Protein AF-A0A949GNX9-F1 (afdb_monomer_lite)

Structure (mmCIF, N/CA/C/O backbone):
data_AF-A0A949GNX9-F1
#
_entry.id   AF-A0A949GNX9-F1
#
loop_
_atom_site.group_PDB
_atom_site.id
_atom_site.type_symbol
_atom_site.label_atom_id
_atom_site.label_alt_id
_atom_site.label_comp_id
_atom_site.label_asym_id
_atom_site.label_entity_id
_atom_site.label_seq_id
_atom_site.pdbx_PDB_ins_code
_atom_site.Cartn_x
_atom_site.Cartn_y
_atom_site.Cartn_z
_atom_site.occupancy
_atom_site.B_iso_or_equiv
_atom_site.auth_seq_id
_atom_site.auth_comp_id
_atom_site.auth_asym_id
_atom_site.auth_atom_id
_atom_site.pdbx_PDB_model_num
ATOM 1 N N . MET A 1 1 ? -16.493 -4.262 -14.597 1.00 42.28 1 MET A N 1
ATOM 2 C CA . MET A 1 1 ? -15.198 -4.301 -13.885 1.00 42.28 1 MET A CA 1
ATOM 3 C C . MET A 1 1 ? -14.796 -2.856 -13.631 1.00 42.28 1 MET A C 1
ATOM 5 O O . MET A 1 1 ? -14.582 -2.147 -14.598 1.00 42.28 1 MET A O 1
ATOM 9 N N . PHE A 1 2 ? -14.818 -2.391 -12.379 1.00 45.47 2 PHE A N 1
ATOM 10 C CA . PHE A 1 2 ? -14.328 -1.057 -12.002 1.00 45.47 2 PHE A CA 1
ATOM 11 C C . PHE A 1 2 ? -12.847 -1.210 -11.649 1.00 45.47 2 PHE A C 1
ATOM 13 O O . PHE A 1 2 ? -12.489 -1.394 -10.490 1.00 45.47 2 PHE A O 1
ATOM 20 N N . ALA A 1 3 ? -12.009 -1.292 -12.678 1.00 49.38 3 ALA A N 1
ATOM 21 C CA . ALA A 1 3 ? -10.579 -1.108 -12.511 1.00 49.38 3 ALA A CA 1
ATOM 22 C C . ALA A 1 3 ? -10.344 0.392 -12.668 1.00 49.38 3 ALA A C 1
ATOM 24 O O . ALA A 1 3 ? -10.516 0.932 -13.760 1.00 49.38 3 ALA A O 1
ATOM 25 N N . ASP A 1 4 ? -10.071 1.068 -11.557 1.00 47.19 4 ASP A N 1
ATOM 26 C CA . ASP A 1 4 ? -9.714 2.478 -11.597 1.00 47.19 4 ASP A CA 1
ATOM 27 C C . ASP A 1 4 ? -8.255 2.575 -12.053 1.00 47.19 4 ASP A C 1
ATOM 29 O O . ASP A 1 4 ? -7.319 2.290 -11.300 1.00 47.19 4 ASP A O 1
ATOM 33 N N . PHE A 1 5 ? -8.075 2.855 -13.342 1.00 52.91 5 PHE A N 1
ATOM 34 C CA . PHE A 1 5 ? -6.769 3.054 -13.952 1.00 52.91 5 PHE A CA 1
ATOM 35 C C . PHE A 1 5 ? -6.421 4.536 -13.894 1.00 52.91 5 PHE A C 1
ATOM 37 O O . PHE A 1 5 ? -6.526 5.265 -14.879 1.00 52.91 5 PHE A O 1
ATOM 44 N N . THR A 1 6 ? -5.948 4.994 -12.744 1.00 53.34 6 THR A N 1
ATOM 45 C CA . THR A 1 6 ? -5.206 6.254 -12.719 1.00 53.34 6 THR A CA 1
ATOM 46 C C . THR A 1 6 ? -3.887 6.018 -13.452 1.00 53.34 6 THR A C 1
ATOM 48 O O . THR A 1 6 ? -3.158 5.099 -13.077 1.00 53.34 6 THR A O 1
ATOM 51 N N . LYS A 1 7 ? -3.568 6.820 -14.487 1.00 54.97 7 LYS A N 1
ATOM 52 C CA . LYS A 1 7 ? -2.252 6.803 -15.164 1.00 54.97 7 LYS A CA 1
ATOM 53 C C . LYS A 1 7 ? -1.151 6.819 -14.085 1.00 54.97 7 LYS A C 1
ATOM 55 O O . LYS A 1 7 ? -0.936 7.842 -13.439 1.00 54.97 7 LYS A O 1
ATOM 60 N N . GLY A 1 8 ? -0.521 5.671 -13.826 1.00 59.62 8 GLY A N 1
ATOM 61 C CA . GLY A 1 8 ? 0.296 5.461 -12.631 1.00 59.62 8 GLY A CA 1
ATOM 62 C C . GLY A 1 8 ? 0.866 4.046 -12.518 1.00 59.62 8 GLY A C 1
ATOM 63 O O . GLY A 1 8 ? 0.614 3.179 -13.348 1.00 59.62 8 GLY A O 1
ATOM 64 N N . PHE A 1 9 ? 1.665 3.822 -11.476 1.00 66.62 9 PHE A N 1
ATOM 65 C CA . PHE A 1 9 ? 2.486 2.617 -11.287 1.00 66.62 9 PHE A CA 1
ATOM 66 C C . PHE A 1 9 ? 1.760 1.405 -10.682 1.00 66.62 9 PHE A C 1
ATOM 68 O O . PHE A 1 9 ? 2.404 0.406 -10.362 1.00 66.62 9 PHE A O 1
ATOM 75 N N . TRP A 1 10 ? 0.448 1.479 -10.465 1.00 71.88 10 TRP A N 1
ATOM 76 C CA . TRP A 1 10 ? -0.274 0.512 -9.638 1.00 71.88 10 TRP A CA 1
ATOM 77 C C . TRP A 1 10 ? -1.646 0.155 -10.191 1.00 71.88 10 TRP A C 1
ATOM 79 O O . TRP A 1 10 ? -2.332 0.978 -10.789 1.00 71.88 10 TRP A O 1
ATOM 89 N N . VAL A 1 11 ? -2.038 -1.087 -9.907 1.00 75.12 11 VAL A N 1
ATOM 90 C CA . VAL A 1 11 ? -3.368 -1.638 -10.154 1.00 75.12 11 VAL A CA 1
ATOM 91 C C . VAL A 1 11 ? -3.948 -2.056 -8.809 1.00 75.12 11 VAL A C 1
ATOM 93 O O . VAL A 1 11 ? -3.335 -2.836 -8.079 1.00 75.12 11 VAL A O 1
ATOM 96 N N . SER A 1 12 ? -5.132 -1.543 -8.491 1.00 81.94 12 SER A N 1
ATOM 97 C CA . SER A 1 12 ? -5.884 -1.918 -7.294 1.00 81.94 12 SER A CA 1
ATOM 98 C C . SER A 1 12 ? -6.988 -2.897 -7.673 1.00 81.94 12 SER A C 1
ATOM 100 O O . SER A 1 12 ? -7.770 -2.633 -8.585 1.00 81.94 12 SER A O 1
ATOM 102 N N . ILE A 1 13 ? -7.059 -4.031 -6.975 1.00 84.69 13 ILE A N 1
ATOM 103 C CA . ILE A 1 13 ? -8.060 -5.075 -7.219 1.00 84.69 13 ILE A CA 1
ATOM 104 C C . ILE A 1 13 ? -8.799 -5.367 -5.917 1.00 84.69 13 ILE A C 1
ATOM 106 O O . ILE A 1 13 ? -8.187 -5.543 -4.864 1.00 84.69 13 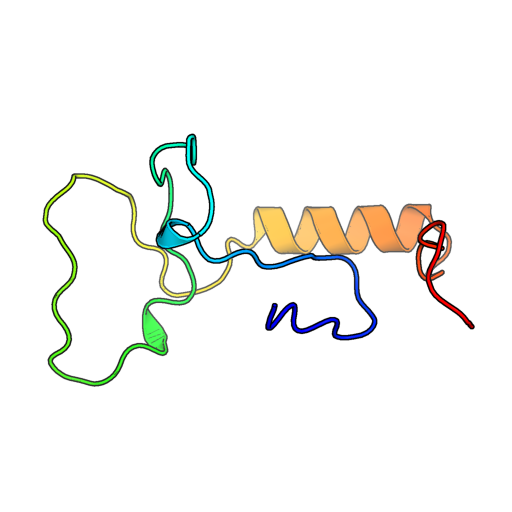ILE A O 1
ATOM 110 N N . TYR A 1 14 ? -10.126 -5.447 -5.997 1.00 88.06 14 TYR A N 1
ATOM 111 C CA . TYR A 1 14 ? -10.961 -5.836 -4.867 1.00 88.06 14 TYR A CA 1
ATOM 112 C C . TYR A 1 14 ? -10.874 -7.342 -4.628 1.00 88.06 14 TYR A C 1
ATOM 114 O O . TYR A 1 14 ? -11.218 -8.136 -5.505 1.00 88.06 14 TYR A O 1
ATOM 122 N N . ARG A 1 15 ? -10.446 -7.718 -3.418 1.00 88.62 15 ARG A N 1
ATOM 123 C CA . ARG A 1 15 ? -10.205 -9.108 -3.007 1.00 88.62 15 ARG A CA 1
ATOM 124 C C . ARG A 1 15 ? -11.401 -10.021 -3.275 1.00 88.62 15 ARG A C 1
ATOM 126 O O . ARG A 1 15 ? -11.230 -11.070 -3.881 1.00 88.62 15 ARG A O 1
ATOM 133 N N . ASP A 1 16 ? -12.603 -9.583 -2.903 1.00 88.56 16 ASP A N 1
ATOM 134 C CA . ASP A 1 16 ? -13.841 -10.375 -3.007 1.00 88.56 16 ASP A CA 1
ATOM 135 C C . ASP A 1 16 ? -14.258 -10.689 -4.454 1.00 88.56 16 ASP A C 1
ATOM 137 O O . ASP A 1 16 ? -15.242 -11.384 -4.694 1.00 88.56 16 ASP A O 1
ATOM 141 N N . ARG A 1 17 ? -13.533 -10.156 -5.443 1.00 87.50 17 ARG A N 1
ATOM 142 C CA . ARG A 1 17 ? -13.748 -10.411 -6.872 1.00 87.50 17 ARG A CA 1
ATOM 143 C C . ARG A 1 17 ? -12.748 -11.404 -7.462 1.00 87.50 17 ARG A C 1
ATOM 145 O O . ARG A 1 17 ? -12.798 -11.651 -8.663 1.00 87.50 17 ARG A O 1
ATOM 152 N N . VAL A 1 18 ? -11.841 -11.942 -6.649 1.00 88.75 18 VAL A N 1
ATOM 153 C CA . VAL A 1 18 ? -10.796 -12.879 -7.063 1.00 88.75 18 VAL A CA 1
ATOM 154 C C . VAL A 1 18 ? -10.980 -14.179 -6.283 1.00 88.75 18 VAL A C 1
ATOM 156 O O . VAL A 1 18 ? -10.873 -14.197 -5.061 1.00 88.75 18 VAL A O 1
ATOM 159 N N . THR A 1 19 ? -11.259 -15.268 -7.002 1.00 89.06 19 THR A N 1
ATOM 160 C CA . THR A 1 19 ? -11.633 -16.575 -6.429 1.00 89.06 19 THR A CA 1
ATOM 161 C C . THR A 1 19 ? -10.548 -17.195 -5.540 1.00 89.06 19 THR A C 1
ATOM 163 O O . THR A 1 19 ? -10.875 -17.960 -4.641 1.00 89.06 19 THR A O 1
ATOM 166 N N . ASP A 1 20 ? -9.279 -16.832 -5.744 1.00 90.19 20 ASP A N 1
ATOM 167 C CA . ASP A 1 20 ? -8.128 -17.324 -4.971 1.00 90.19 20 ASP A CA 1
ATOM 168 C C . ASP A 1 20 ? -7.247 -16.166 -4.473 1.00 90.19 20 ASP A C 1
ATOM 170 O O . ASP A 1 20 ? -6.040 -16.083 -4.705 1.00 90.19 20 ASP A O 1
ATOM 174 N N . ALA A 1 21 ? -7.883 -15.160 -3.876 1.00 88.94 21 ALA A N 1
ATOM 175 C CA . ALA A 1 21 ? -7.154 -13.993 -3.416 1.00 88.94 21 ALA A CA 1
ATOM 176 C C . ALA A 1 21 ? -6.311 -14.319 -2.166 1.00 88.94 21 ALA A C 1
ATOM 178 O O . ALA A 1 21 ? -6.848 -14.858 -1.190 1.00 88.94 21 ALA A O 1
ATOM 179 N N . PRO A 1 22 ? -5.030 -13.913 -2.106 1.00 88.50 22 PRO A N 1
ATOM 180 C CA . PRO A 1 22 ? -4.186 -14.173 -0.945 1.00 88.50 22 PRO A CA 1
ATOM 181 C C . PRO A 1 22 ? -4.738 -13.512 0.326 1.00 88.50 22 PRO A C 1
ATOM 183 O O . PRO A 1 22 ? -5.508 -12.542 0.279 1.00 88.50 22 PRO A O 1
ATOM 186 N N . ALA A 1 23 ? -4.357 -14.055 1.484 1.00 89.06 23 ALA A N 1
ATOM 187 C CA . ALA A 1 23 ? -4.706 -13.466 2.771 1.00 89.06 23 ALA A CA 1
ATOM 188 C C . ALA A 1 23 ? -4.049 -12.077 2.924 1.00 89.06 23 ALA A C 1
ATOM 190 O O . ALA A 1 23 ? -2.888 -11.904 2.534 1.00 89.06 23 ALA A O 1
ATOM 191 N N . PRO A 1 24 ? -4.752 -11.077 3.486 1.00 89.12 24 PRO A N 1
ATOM 192 C CA . PRO A 1 24 ? -4.159 -9.774 3.759 1.00 89.12 24 PRO A CA 1
ATOM 193 C C . PRO A 1 24 ? -2.995 -9.897 4.745 1.00 89.12 24 PRO A C 1
ATOM 195 O O . PRO A 1 24 ? -3.130 -10.515 5.794 1.00 89.12 24 PRO A O 1
ATOM 198 N N . SER A 1 25 ? -1.864 -9.268 4.436 1.00 90.00 25 SER A N 1
ATOM 199 C CA . SER A 1 25 ? -0.701 -9.210 5.335 1.00 90.00 25 SER A CA 1
ATOM 200 C C . SER A 1 25 ? -0.505 -7.835 5.975 1.00 90.00 25 SER A C 1
ATOM 202 O O . SER A 1 25 ? 0.233 -7.702 6.950 1.00 90.00 25 SER A O 1
ATOM 204 N N . MET A 1 26 ? -1.161 -6.798 5.444 1.00 89.44 26 MET A N 1
ATOM 205 C CA . MET A 1 26 ? -0.965 -5.416 5.869 1.00 89.44 26 MET A CA 1
ATOM 206 C C . MET A 1 26 ? -2.184 -4.541 5.572 1.00 89.44 26 MET A C 1
ATOM 208 O O . MET A 1 26 ? -2.770 -4.634 4.494 1.00 89.44 26 MET A O 1
ATOM 212 N N . ARG A 1 27 ? -2.503 -3.625 6.491 1.00 90.00 27 ARG A N 1
ATOM 213 C CA . ARG A 1 27 ? -3.417 -2.496 6.269 1.00 90.00 27 ARG A CA 1
ATOM 214 C C . ARG A 1 27 ? -2.631 -1.197 6.273 1.00 90.00 27 ARG A C 1
ATOM 216 O O . ARG A 1 27 ? -1.867 -0.950 7.199 1.00 90.00 27 ARG A O 1
ATOM 223 N N . VAL A 1 28 ? -2.824 -0.368 5.257 1.00 91.06 28 VAL A N 1
ATOM 224 C CA . VAL A 1 28 ? -2.186 0.950 5.134 1.00 91.06 28 VAL A CA 1
ATOM 225 C C . VAL A 1 28 ? -3.251 2.034 5.047 1.00 91.06 28 VAL A C 1
ATOM 227 O O . VAL A 1 28 ? -4.394 1.736 4.716 1.00 91.06 28 VAL A O 1
ATOM 230 N N . MET A 1 29 ? -2.861 3.284 5.311 1.00 88.94 29 MET A N 1
ATOM 231 C CA . MET A 1 29 ? -3.757 4.450 5.243 1.00 88.94 29 MET A CA 1
ATOM 232 C C . MET A 1 29 ? -4.945 4.358 6.209 1.00 88.94 29 MET A C 1
ATOM 234 O O . MET A 1 29 ? -6.029 4.866 5.940 1.00 88.94 29 MET A O 1
ATOM 238 N N . THR A 1 30 ? -4.757 3.714 7.363 1.00 90.25 30 THR A N 1
ATOM 239 C CA . THR A 1 30 ? -5.845 3.545 8.333 1.00 90.25 30 THR A CA 1
ATOM 240 C C . THR A 1 30 ? -6.271 4.858 8.997 1.00 90.25 30 THR A C 1
ATOM 242 O O . THR A 1 30 ? -7.253 4.850 9.726 1.00 90.25 30 THR A O 1
ATOM 245 N N . SER A 1 31 ? -5.554 5.973 8.779 1.00 86.94 31 SER A N 1
ATOM 246 C CA . SER A 1 31 ? -5.993 7.313 9.203 1.00 86.94 31 SER A CA 1
ATOM 247 C C . SER A 1 31 ? -7.229 7.813 8.478 1.00 86.94 31 SER A C 1
ATOM 249 O O . SER A 1 31 ? -7.931 8.651 9.026 1.00 86.94 31 SER A O 1
ATOM 251 N N . ASP A 1 32 ? -7.453 7.342 7.254 1.00 88.25 32 ASP A N 1
ATOM 252 C CA . ASP A 1 32 ? -8.482 7.891 6.364 1.00 88.25 32 ASP A CA 1
ATOM 253 C C . ASP A 1 32 ? -9.830 7.189 6.577 1.00 88.25 32 ASP A C 1
ATOM 255 O O . ASP A 1 32 ? -10.813 7.442 5.883 1.00 88.25 32 ASP A O 1
ATOM 259 N N . VAL A 1 33 ? -9.857 6.261 7.530 1.00 88.56 33 VAL A N 1
ATOM 260 C CA . VAL A 1 33 ? -11.038 5.508 7.900 1.00 88.56 33 VAL A CA 1
ATOM 261 C C . VAL A 1 33 ? -11.965 6.405 8.732 1.00 88.56 33 VAL A C 1
ATOM 263 O O . VAL A 1 33 ? -11.479 7.067 9.650 1.00 88.56 33 VAL A O 1
ATOM 266 N N . PRO A 1 34 ? -13.282 6.428 8.442 1.00 88.56 34 PRO A N 1
ATOM 267 C CA . PRO A 1 34 ? -14.242 7.221 9.202 1.00 88.56 34 PRO A CA 1
ATOM 268 C C . PRO A 1 34 ? -14.230 6.898 10.697 1.00 88.56 34 PRO A C 1
ATOM 270 O O . PRO A 1 34 ? -14.043 5.742 11.095 1.00 88.56 34 PRO A O 1
ATOM 273 N N . ASP A 1 35 ? -14.499 7.914 11.514 1.00 83.69 35 ASP A N 1
ATOM 274 C CA . ASP A 1 35 ? -14.607 7.755 12.961 1.00 83.69 35 ASP A CA 1
ATOM 275 C C . ASP A 1 35 ? -15.642 6.675 13.316 1.00 83.69 35 ASP A C 1
ATOM 277 O O . ASP A 1 35 ? -16.760 6.651 12.800 1.00 83.69 35 ASP A O 1
ATOM 281 N N . GLY A 1 36 ? -15.254 5.754 14.201 1.00 83.31 36 GLY A N 1
ATOM 282 C CA . GLY A 1 36 ? -16.107 4.652 14.658 1.00 83.31 36 GLY A CA 1
ATOM 283 C C . GLY A 1 36 ? -16.067 3.384 13.801 1.00 83.31 36 GLY A C 1
ATOM 284 O O . GLY A 1 36 ? -16.684 2.388 14.180 1.00 83.31 36 GLY A O 1
ATOM 285 N N . ALA A 1 37 ? -15.325 3.357 12.691 1.00 85.06 37 ALA A N 1
ATOM 286 C CA . ALA A 1 37 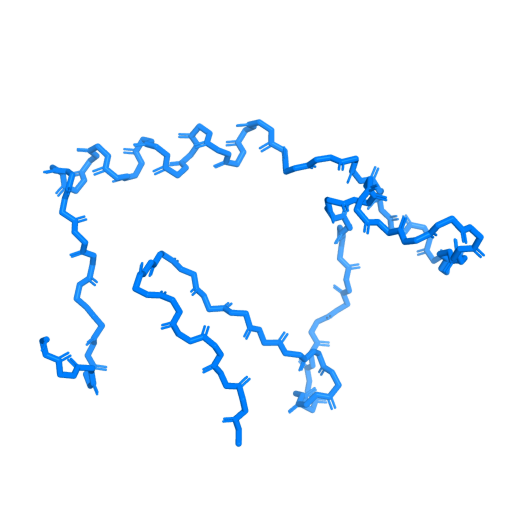? -15.136 2.114 11.952 1.00 85.06 37 ALA A CA 1
ATOM 287 C C . ALA A 1 37 ? -14.258 1.125 12.737 1.00 85.06 37 ALA A C 1
ATOM 289 O O . ALA A 1 37 ? -13.211 1.472 13.291 1.00 85.06 37 ALA A O 1
ATOM 290 N N . THR A 1 38 ? -14.673 -0.137 12.749 1.00 85.00 38 THR A N 1
ATOM 291 C CA . THR A 1 38 ? -13.965 -1.218 13.430 1.00 85.00 38 THR A CA 1
ATOM 292 C C . THR A 1 38 ? -13.107 -2.005 12.448 1.00 85.00 38 THR A C 1
ATOM 294 O O . THR A 1 38 ? -13.510 -2.313 11.327 1.00 85.00 38 THR A O 1
ATOM 297 N N . PHE A 1 39 ? -11.892 -2.346 12.876 1.00 85.12 39 PHE A N 1
ATOM 298 C CA . PHE A 1 39 ? -11.030 -3.259 12.132 1.00 85.12 39 PHE A CA 1
ATOM 299 C C . PHE A 1 39 ? -11.195 -4.679 12.679 1.00 85.12 39 PHE A C 1
ATOM 301 O O . PHE A 1 39 ? -11.269 -4.833 13.900 1.00 85.12 39 PHE A O 1
ATOM 308 N N . PRO A 1 40 ? -11.184 -5.710 11.815 1.00 86.06 40 PRO A N 1
ATOM 309 C CA . PRO A 1 40 ? -11.132 -7.097 12.259 1.00 86.06 40 PRO A CA 1
ATOM 310 C C . PRO A 1 40 ? -9.939 -7.351 13.190 1.00 86.06 40 PRO A C 1
ATOM 312 O O . PRO A 1 40 ? -8.855 -6.778 13.007 1.00 86.06 40 PRO A O 1
ATOM 315 N N . ASP A 1 41 ? -10.140 -8.219 14.180 1.00 85.12 41 ASP A N 1
ATOM 316 C CA . ASP A 1 41 ? -9.079 -8.698 15.067 1.00 85.12 41 ASP A CA 1
ATOM 317 C C . ASP A 1 41 ? -8.452 -9.979 14.504 1.00 85.12 41 ASP A C 1
ATOM 319 O O . ASP A 1 41 ? -8.645 -11.083 14.999 1.00 85.12 41 ASP A O 1
ATOM 323 N N . ASP A 1 42 ? -7.769 -9.829 13.372 1.00 87.56 42 ASP A N 1
ATOM 324 C CA . ASP A 1 42 ? -7.174 -10.920 12.593 1.00 87.56 42 ASP A CA 1
ATOM 325 C C . ASP A 1 42 ? -5.637 -10.942 12.665 1.00 87.56 42 ASP A C 1
ATOM 327 O O . ASP A 1 42 ? -4.978 -11.603 11.865 1.00 87.56 42 ASP A O 1
ATOM 331 N N . GLY A 1 43 ? -5.045 -10.185 13.595 1.00 86.69 43 GLY A N 1
ATOM 332 C CA . GLY A 1 43 ? -3.591 -10.089 13.772 1.00 86.69 43 GLY A CA 1
ATOM 333 C C . GLY A 1 43 ? -2.839 -9.355 12.651 1.00 86.69 43 GLY A C 1
ATOM 334 O O . GLY A 1 43 ? -1.616 -9.224 12.715 1.00 86.69 43 GLY A O 1
ATOM 335 N N . VAL A 1 44 ? -3.526 -8.835 11.630 1.00 89.88 44 VAL A N 1
ATOM 336 C CA . VAL A 1 44 ? -2.883 -8.150 10.500 1.00 89.88 44 VAL A CA 1
ATOM 337 C C . VAL A 1 44 ? -2.472 -6.725 10.887 1.00 89.88 44 VAL A C 1
ATOM 339 O O . VAL A 1 44 ? -3.279 -5.925 11.375 1.00 89.88 44 VAL A O 1
ATOM 342 N N . SER A 1 45 ? -1.207 -6.385 10.618 1.00 88.38 45 SER A N 1
ATOM 343 C CA . SER A 1 45 ? -0.603 -5.104 11.003 1.00 88.38 45 SER A CA 1
ATOM 344 C C . SER A 1 45 ? -1.314 -3.896 10.385 1.00 88.38 45 SER A C 1
ATOM 346 O O . SER A 1 45 ? -1.711 -3.915 9.217 1.00 88.38 45 SER A O 1
ATOM 348 N N . ARG A 1 46 ? -1.429 -2.817 11.169 1.00 88.31 46 ARG A N 1
ATOM 349 C CA . ARG A 1 46 ? -2.134 -1.582 10.801 1.00 88.31 46 ARG A CA 1
ATOM 350 C C . ARG A 1 46 ? -1.152 -0.417 10.744 1.00 88.31 46 ARG A C 1
ATOM 352 O O . ARG A 1 46 ? -0.528 -0.076 11.745 1.00 88.31 46 ARG A O 1
ATOM 359 N N . PHE A 1 47 ? -1.037 0.208 9.580 1.00 86.88 47 PHE A N 1
ATOM 360 C CA . PHE A 1 47 ? -0.195 1.372 9.350 1.00 86.88 47 PHE A CA 1
ATOM 361 C C . PHE A 1 47 ? -1.064 2.594 9.069 1.00 86.88 47 PHE A C 1
ATOM 363 O O . PHE A 1 47 ? -1.864 2.605 8.130 1.00 86.88 47 PHE A O 1
ATOM 370 N N . ARG A 1 48 ? -0.848 3.655 9.858 1.00 84.75 48 ARG A N 1
ATOM 371 C CA . ARG A 1 48 ? -1.561 4.932 9.712 1.00 84.75 48 ARG A CA 1
ATOM 372 C C . ARG A 1 48 ? -1.423 5.501 8.300 1.00 84.75 48 ARG A C 1
ATOM 374 O O . ARG A 1 48 ? -2.401 5.962 7.737 1.00 84.75 48 ARG A O 1
ATOM 381 N N . SER A 1 49 ? -0.229 5.418 7.721 1.00 85.75 49 SER A N 1
ATOM 382 C CA . SER A 1 49 ? 0.093 5.911 6.378 1.00 85.75 49 SER A CA 1
ATOM 383 C C . SER A 1 4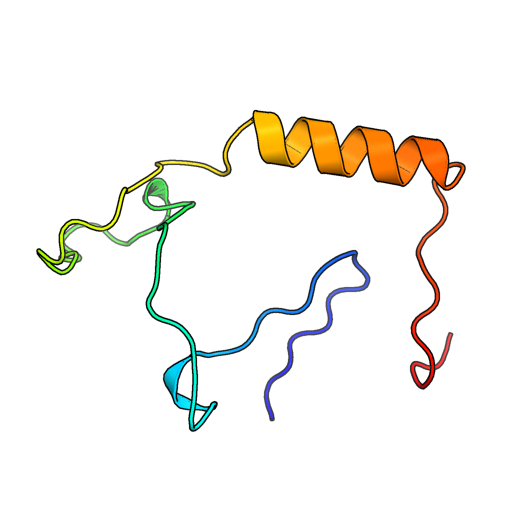9 ? 0.776 4.819 5.552 1.00 85.75 49 SER A C 1
ATOM 385 O O . SER A 1 49 ? 1.015 3.713 6.040 1.00 85.75 49 SER A O 1
ATOM 387 N N . ARG A 1 50 ? 1.115 5.114 4.291 1.00 82.94 50 ARG A N 1
ATOM 388 C CA . ARG A 1 50 ? 1.959 4.212 3.493 1.00 82.94 50 ARG A CA 1
ATOM 389 C C . ARG A 1 50 ? 3.348 4.081 4.144 1.00 82.94 50 ARG A C 1
ATOM 391 O O . ARG A 1 50 ? 3.893 5.096 4.581 1.00 82.94 50 ARG A O 1
ATOM 398 N N . PRO A 1 51 ? 3.953 2.883 4.193 1.00 83.38 51 PRO A N 1
ATOM 399 C CA . PRO A 1 51 ? 5.278 2.709 4.781 1.00 83.38 51 PRO A CA 1
ATOM 400 C C . PRO A 1 51 ? 6.345 3.505 4.009 1.00 83.38 51 PRO A C 1
ATOM 402 O O . PRO A 1 51 ? 6.449 3.398 2.790 1.00 83.38 51 PRO A O 1
ATOM 405 N N . GLY A 1 52 ? 7.190 4.274 4.706 1.00 83.12 52 GLY A N 1
ATOM 406 C CA . GLY A 1 52 ? 8.199 5.137 4.064 1.00 83.12 52 GLY A CA 1
ATOM 407 C C . GLY A 1 52 ? 9.197 4.372 3.185 1.00 83.12 52 GLY A C 1
ATOM 408 O O . GLY A 1 52 ? 9.536 4.817 2.092 1.00 83.12 52 GLY A O 1
ATOM 409 N N . LYS A 1 53 ? 9.581 3.155 3.595 1.00 85.50 53 LYS A N 1
ATOM 410 C CA . LYS A 1 53 ? 10.425 2.251 2.792 1.00 85.50 53 LYS A CA 1
ATOM 411 C C . LYS A 1 53 ? 9.808 1.932 1.425 1.00 85.50 53 LYS A C 1
ATOM 413 O O . LYS A 1 53 ? 10.532 1.798 0.442 1.00 85.50 53 LYS A O 1
ATOM 418 N N . PHE A 1 54 ? 8.481 1.821 1.357 1.00 84.12 54 PHE A N 1
ATOM 419 C CA . PHE A 1 54 ? 7.767 1.597 0.102 1.00 84.12 54 PHE A CA 1
ATOM 420 C C . PHE A 1 54 ? 7.831 2.834 -0.802 1.00 84.12 54 PHE A C 1
ATOM 422 O O . PHE A 1 54 ? 8.157 2.697 -1.978 1.00 84.12 54 PHE A O 1
ATOM 429 N N . LEU A 1 55 ? 7.626 4.034 -0.245 1.00 87.50 55 LEU A N 1
ATOM 430 C CA . LEU A 1 55 ? 7.754 5.296 -0.987 1.00 87.50 55 LEU A CA 1
ATOM 431 C C . LEU A 1 55 ? 9.166 5.500 -1.546 1.00 87.50 55 LEU A C 1
A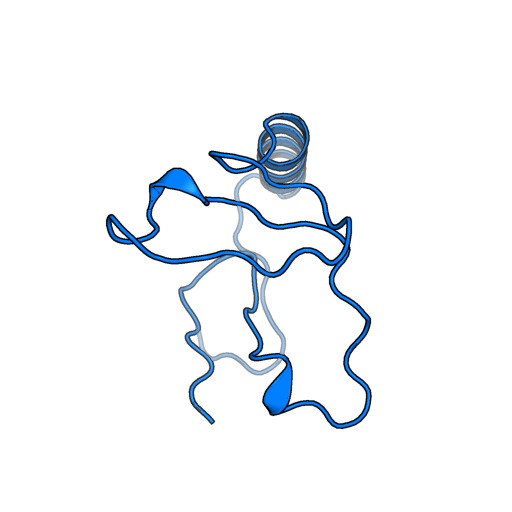TOM 433 O O . LEU A 1 55 ? 9.317 5.827 -2.718 1.00 87.50 55 LEU A O 1
ATOM 437 N N . ILE A 1 56 ? 10.200 5.241 -0.742 1.00 91.31 56 ILE A N 1
ATOM 438 C CA . ILE A 1 56 ? 11.594 5.322 -1.198 1.00 91.31 56 ILE A CA 1
ATOM 439 C C . ILE A 1 56 ? 11.823 4.363 -2.369 1.00 91.31 56 ILE A C 1
ATOM 441 O O . ILE A 1 56 ? 12.363 4.771 -3.394 1.00 91.31 56 ILE A O 1
ATOM 445 N N . LYS A 1 57 ? 11.358 3.110 -2.260 1.00 89.50 57 LYS A N 1
ATOM 446 C CA . LYS A 1 57 ? 11.497 2.123 -3.337 1.00 89.50 57 LYS A CA 1
ATOM 447 C C . LYS A 1 57 ? 10.848 2.611 -4.636 1.00 89.50 57 LYS A C 1
ATOM 449 O O . LYS A 1 57 ? 11.498 2.575 -5.674 1.00 89.50 57 LYS A O 1
ATOM 454 N N . LEU A 1 58 ? 9.627 3.141 -4.569 1.00 86.75 58 LEU A N 1
ATOM 455 C CA . LEU A 1 58 ? 8.934 3.713 -5.731 1.00 86.75 58 LEU A CA 1
ATOM 456 C C . LEU A 1 58 ? 9.726 4.843 -6.388 1.00 86.75 58 LEU A C 1
ATOM 458 O O . LEU A 1 58 ? 9.940 4.810 -7.598 1.00 86.75 58 LEU A O 1
ATOM 462 N N . LEU A 1 59 ? 10.194 5.809 -5.595 1.00 89.25 59 LEU A N 1
ATOM 463 C CA . LEU A 1 59 ? 10.956 6.950 -6.103 1.00 89.25 59 LEU A CA 1
ATOM 464 C C . LEU A 1 59 ? 12.260 6.500 -6.765 1.00 89.25 59 LEU A C 1
ATOM 466 O O . LEU A 1 59 ? 12.587 6.968 -7.852 1.00 89.25 59 LEU A O 1
ATOM 470 N N . THR A 1 60 ? 12.972 5.546 -6.159 1.00 91.19 60 THR A N 1
ATOM 471 C CA . THR A 1 60 ? 14.203 4.997 -6.749 1.00 91.19 60 THR A CA 1
ATOM 472 C C . THR A 1 60 ? 13.941 4.235 -8.045 1.00 91.19 60 THR A C 1
ATOM 474 O O . THR A 1 60 ? 14.705 4.381 -8.994 1.00 91.19 60 THR A O 1
ATOM 477 N N . THR A 1 61 ? 12.850 3.467 -8.133 1.00 89.12 61 THR A N 1
ATOM 478 C CA . THR A 1 61 ? 12.468 2.774 -9.370 1.00 89.12 61 THR A CA 1
ATOM 479 C C . THR A 1 61 ? 12.118 3.776 -10.466 1.00 89.12 61 THR A C 1
ATOM 481 O O . THR A 1 61 ? 12.604 3.641 -11.584 1.00 89.12 61 THR A O 1
ATOM 484 N N . TRP A 1 62 ? 11.341 4.813 -10.149 1.00 87.69 62 TRP A N 1
ATOM 485 C CA . TRP A 1 62 ? 10.993 5.867 -11.104 1.00 87.69 62 TRP A CA 1
ATOM 486 C C . TRP A 1 62 ? 12.221 6.633 -11.607 1.00 87.69 62 TRP A C 1
ATOM 488 O O . TRP A 1 62 ? 12.367 6.827 -12.813 1.00 87.69 62 TRP A O 1
ATOM 498 N N . ALA A 1 63 ? 13.154 6.968 -10.711 1.00 91.38 63 ALA A N 1
ATOM 499 C CA . ALA A 1 63 ? 14.438 7.555 -11.084 1.00 91.38 63 ALA A CA 1
ATOM 500 C C . ALA A 1 63 ? 15.264 6.618 -11.988 1.00 91.38 63 ALA A C 1
ATOM 502 O O . ALA A 1 63 ? 15.816 7.069 -12.988 1.00 91.38 63 ALA A O 1
ATOM 503 N N . ALA A 1 64 ? 15.294 5.309 -11.704 1.00 91.06 64 ALA A N 1
ATOM 504 C CA . ALA A 1 64 ? 15.981 4.317 -12.538 1.00 91.06 64 ALA A CA 1
ATOM 505 C C . ALA A 1 64 ? 15.359 4.157 -13.940 1.00 91.06 64 ALA A C 1
ATOM 507 O O . ALA A 1 64 ? 16.059 3.800 -14.883 1.00 91.06 64 ALA A O 1
ATOM 508 N N . MET A 1 65 ? 14.069 4.467 -14.104 1.00 86.69 65 MET A N 1
ATOM 509 C CA . MET A 1 65 ? 13.398 4.551 -15.411 1.00 86.69 65 MET A CA 1
ATOM 510 C C . MET A 1 65 ? 13.596 5.914 -16.100 1.00 86.69 65 MET A C 1
ATOM 512 O O . MET A 1 65 ? 12.961 6.200 -17.116 1.00 86.69 65 MET A O 1
ATOM 516 N N . GLY A 1 66 ? 14.441 6.792 -15.552 1.00 88.94 66 GLY A N 1
ATOM 517 C CA . GLY A 1 66 ? 14.672 8.133 -16.086 1.00 88.94 66 GLY A CA 1
ATOM 518 C C . GLY A 1 66 ? 13.442 9.031 -15.984 1.00 88.94 66 GLY A C 1
ATOM 519 O O . GLY A 1 66 ? 13.216 9.846 -16.870 1.00 88.94 66 GLY A O 1
ATOM 520 N N . PHE A 1 67 ? 12.624 8.848 -14.944 1.00 85.56 67 PHE A N 1
ATOM 521 C CA . PHE A 1 67 ? 11.370 9.574 -14.722 1.00 85.56 67 PHE A CA 1
ATOM 522 C C . PHE A 1 67 ? 10.281 9.334 -15.782 1.00 85.56 67 PHE A C 1
ATOM 524 O O . PHE A 1 67 ? 9.304 10.079 -15.855 1.00 85.56 67 PHE A O 1
ATOM 531 N N . HIS A 1 68 ? 10.390 8.257 -16.561 1.00 80.25 68 HIS A N 1
ATOM 532 C CA . HIS A 1 68 ? 9.364 7.869 -17.526 1.00 80.25 68 HIS A CA 1
ATOM 533 C C . HIS A 1 68 ? 8.259 7.026 -16.885 1.00 80.25 68 HIS A C 1
ATOM 535 O O . HIS A 1 68 ? 8.477 6.299 -15.911 1.00 80.25 68 HIS A O 1
ATOM 541 N N . ASN A 1 69 ? 7.067 7.100 -17.478 1.00 75.50 69 ASN A N 1
ATOM 542 C CA . ASN A 1 69 ? 5.960 6.217 -17.136 1.00 75.50 69 ASN A CA 1
ATOM 543 C C . ASN A 1 69 ? 6.115 4.868 -17.863 1.00 75.50 69 ASN A C 1
ATOM 545 O O . ASN A 1 69 ? 6.455 4.850 -19.050 1.00 75.50 69 ASN A O 1
ATOM 549 N N . PRO A 1 70 ? 5.849 3.738 -17.190 1.00 71.31 70 PRO A N 1
ATOM 550 C CA . PRO A 1 70 ? 5.942 2.418 -17.784 1.00 71.31 70 PRO A CA 1
ATOM 551 C C . PRO A 1 70 ? 4.789 2.241 -18.770 1.00 71.31 70 PRO A C 1
ATOM 553 O O . PRO A 1 70 ? 3.636 2.542 -18.456 1.00 71.31 70 PRO A O 1
ATOM 556 N N . ARG A 1 71 ? 5.096 1.743 -19.970 1.00 71.75 71 ARG A N 1
ATOM 557 C CA . ARG A 1 71 ? 4.067 1.408 -20.957 1.00 71.75 71 ARG A CA 1
ATOM 558 C C . ARG A 1 71 ? 3.478 0.048 -20.615 1.00 71.75 71 ARG A C 1
ATOM 560 O O . ARG A 1 71 ? 4.204 -0.940 -20.522 1.00 71.75 71 ARG A O 1
ATOM 567 N N . LEU A 1 72 ? 2.165 0.006 -20.429 1.00 69.31 72 LEU A N 1
ATOM 568 C CA . LEU A 1 72 ? 1.426 -1.238 -20.260 1.00 69.31 72 LEU A CA 1
ATOM 569 C C . LEU A 1 72 ? 0.971 -1.719 -21.637 1.00 69.31 72 LEU A C 1
ATOM 571 O O . LEU A 1 72 ? 0.357 -0.967 -22.392 1.00 69.31 72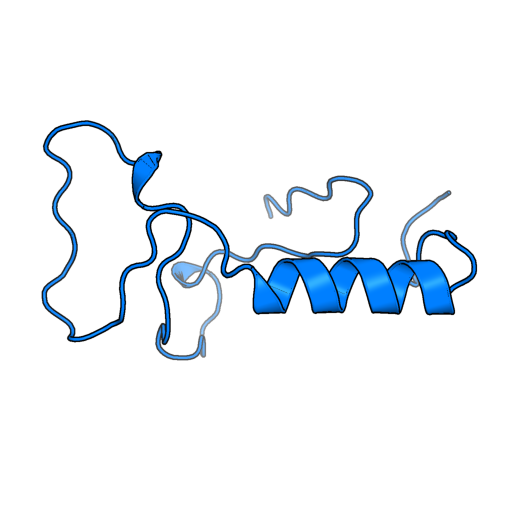 LEU A O 1
ATOM 575 N N . ALA A 1 73 ? 1.273 -2.973 -21.971 1.00 68.44 73 ALA A N 1
ATOM 576 C CA . ALA A 1 73 ? 0.781 -3.571 -23.205 1.00 68.44 73 ALA A CA 1
ATOM 577 C C . ALA A 1 73 ? -0.760 -3.595 -23.191 1.00 68.44 73 ALA A C 1
ATOM 579 O O . ALA A 1 73 ? -1.358 -4.137 -22.264 1.00 68.44 73 ALA A O 1
ATOM 580 N N . GLY A 1 74 ? -1.392 -3.002 -24.209 1.00 70.25 74 GLY A N 1
ATOM 581 C CA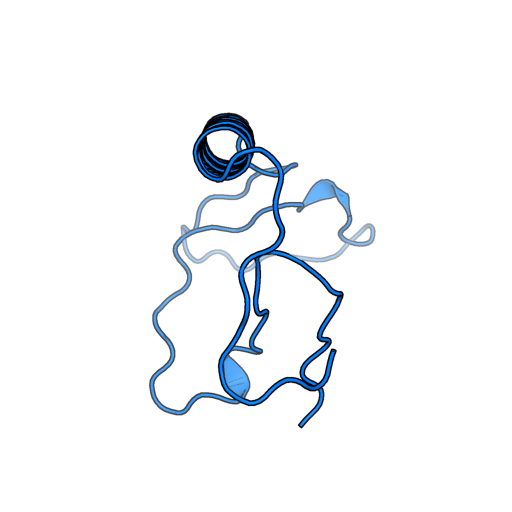 . GLY A 1 74 ? -2.853 -2.981 -24.368 1.00 70.25 74 GLY A CA 1
ATOM 582 C C . GLY A 1 74 ? -3.576 -1.722 -23.869 1.00 70.25 74 GLY A C 1
ATOM 583 O O . GLY A 1 74 ? -4.798 -1.670 -23.976 1.00 70.25 74 GLY A O 1
ATOM 584 N N . VAL A 1 75 ? -2.865 -0.705 -23.365 1.00 65.31 75 VAL A N 1
ATOM 585 C CA . VAL A 1 75 ? -3.449 0.606 -23.017 1.00 65.31 75 VAL A CA 1
ATOM 586 C C . VAL A 1 75 ? -3.110 1.620 -24.124 1.00 65.31 75 VAL A C 1
ATOM 588 O O . VAL A 1 75 ? -1.923 1.778 -24.412 1.00 65.31 75 VAL A O 1
ATOM 591 N N . PRO A 1 76 ? -4.099 2.279 -24.767 1.00 64.12 76 PRO A N 1
ATOM 592 C CA . PRO A 1 76 ? -3.843 3.354 -25.733 1.00 64.12 76 PRO A CA 1
ATOM 593 C C . PRO A 1 76 ? -3.135 4.548 -25.075 1.00 64.12 76 PRO A C 1
ATOM 595 O O . PRO A 1 76 ? -3.364 4.810 -23.892 1.00 64.12 76 PRO A O 1
ATOM 598 N N . ASP A 1 77 ? -2.300 5.260 -25.836 1.00 62.84 77 ASP A N 1
ATOM 599 C CA . ASP A 1 77 ? -1.517 6.419 -25.359 1.00 62.84 77 ASP A CA 1
ATOM 600 C C . ASP A 1 77 ? -2.395 7.583 -24.823 1.00 62.84 77 ASP A C 1
ATOM 602 O O . ASP A 1 77 ? -3.375 7.958 -25.507 1.00 62.84 77 ASP A O 1
#

Foldseek 3Di:
DPFPDDQDDDTDDDQVVDPDRDDAQEAACCCVDDPPDDDDPPPHYYYNHPDVVVVVVVVVVCVVVVVDRDDDPPDDD

Secondary structure (DSSP, 8-state):
------SSS-----GGGSTTPPPP-EE--GGGSPTTPPPP-S--EE-SS--HHHHHHHHHHHHHTTTPPPPPTT---

pLDDT: mean 80.77, std 12.54, range [42.28, 91.38]

Sequence (77 aa):
MFADFTKGFWVSIYRDRVTDAPAPSMRVMTSDVPDGATFPDDGVSRFRSRPGKFLIKLLTTWAAMGFHNPRLAGVPD

Radius of gyration: 15.9 Å; chains: 1; bounding box: 32×27×41 Å